Protein AF-X7ZVN3-F1 (afdb_monomer)

Foldseek 3Di:
DDPDLVVLLVQLLCCAVVQWGQDPVRDIDGHDDPDDDFDDPDVCRVVSVVSNVVSCVVVVHDDDDDD

Mean predicted aligned error: 3.13 Å

Radius of gyration: 12.23 Å; Cα contacts (8 Å, |Δi|>4): 57; chains: 1; bounding box: 33×20×31 Å

Solvent-accessible surface area (backbone atoms only — not comparable to full-atom values): 4327 Å² total; per-residue (Å²): 134,87,83,54,53,65,68,50,33,54,49,52,48,40,29,66,77,68,30,32,46,76,45,97,88,68,50,78,44,80,50,89,67,92,75,82,93,75,62,75,88,52,94,61,24,62,60,39,48,48,50,39,53,52,53,37,46,76,71,73,46,85,87,77,81,91,132

Nearest PDB structures (foldseek):
  1v6t-assembly1_A  T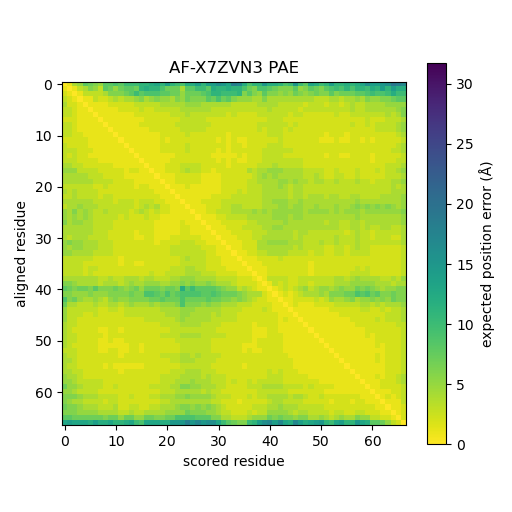M=9.724E-01  e=3.678E-04  Pyrococcus horikoshii OT3
  7vbt-assembly1_B  TM=2.729E-01  e=2.447E-01  Homo sapiens
  7xqp-assembly1_K  TM=2.807E-01  e=9.901E-01  Physcomitrium patens
  6yez-assembly1_K  TM=2.882E-01  e=1.404E+00  Pisum sativum
  8j7b-assembly1_K  TM=2.835E-01  e=3.484E+00  Arabidopsis thaliana

Structure (mmCIF, N/CA/C/O backbone):
data_AF-X7ZVN3-F1
#
_entry.id   AF-X7ZVN3-F1
#
loop_
_atom_site.group_PDB
_atom_site.id
_atom_site.type_symbol
_atom_site.label_atom_id
_atom_site.label_alt_id
_atom_site.label_comp_id
_atom_site.label_asym_id
_atom_site.label_entity_id
_atom_site.label_seq_id
_atom_site.pdbx_PDB_ins_code
_atom_site.Cartn_x
_atom_site.Cartn_y
_atom_site.Cartn_z
_atom_site.occupancy
_atom_site.B_iso_or_equiv
_atom_site.auth_seq_id
_atom_site.auth_comp_id
_atom_site.auth_asym_id
_atom_site.auth_atom_id
_atom_site.pdbx_PDB_model_num
ATOM 1 N N . MET A 1 1 ? 14.506 5.087 -1.448 1.00 68.94 1 MET A N 1
ATOM 2 C CA . MET A 1 1 ? 13.448 4.555 -2.330 1.00 68.94 1 MET A CA 1
ATOM 3 C C . MET A 1 1 ? 13.506 3.042 -2.252 1.00 68.94 1 MET A C 1
ATOM 5 O O . MET A 1 1 ? 14.604 2.507 -2.334 1.00 68.94 1 MET A O 1
ATOM 9 N N . LEU A 1 2 ? 12.379 2.373 -1.999 1.00 75.50 2 LEU A N 1
ATOM 10 C CA . LEU A 1 2 ? 12.310 0.915 -2.120 1.00 75.50 2 LEU A CA 1
ATOM 11 C C . LEU A 1 2 ? 12.036 0.579 -3.587 1.00 75.50 2 LEU A C 1
ATOM 13 O O . LEU A 1 2 ? 11.186 1.215 -4.205 1.00 75.50 2 LEU A O 1
ATOM 17 N N . HIS A 1 3 ? 12.749 -0.410 -4.116 1.00 80.94 3 HIS A N 1
ATOM 18 C CA . HIS A 1 3 ? 12.562 -0.903 -5.485 1.00 80.94 3 HIS A CA 1
ATOM 19 C C . HIS A 1 3 ? 12.104 -2.361 -5.529 1.00 80.94 3 HIS A C 1
ATOM 21 O O . HIS A 1 3 ? 11.645 -2.817 -6.570 1.00 80.94 3 HIS A O 1
ATOM 27 N N . ASP A 1 4 ? 12.212 -3.080 -4.409 1.00 86.69 4 ASP A N 1
ATOM 28 C CA . ASP A 1 4 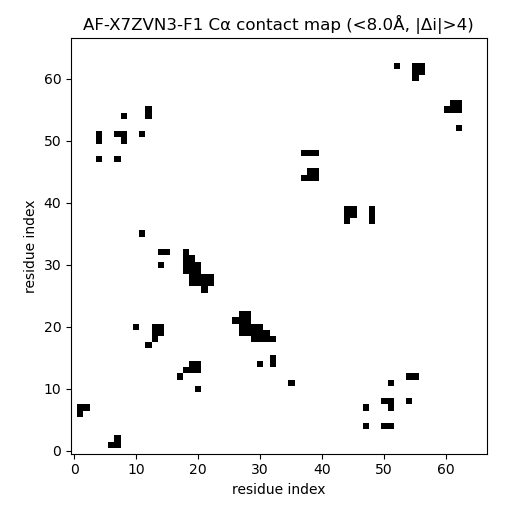? 11.731 -4.451 -4.288 1.00 86.69 4 ASP A CA 1
ATOM 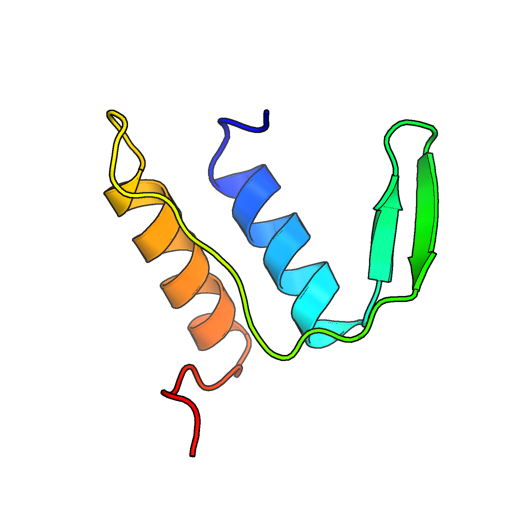29 C C . ASP A 1 4 ? 10.203 -4.465 -4.098 1.00 86.69 4 ASP A C 1
ATOM 31 O O . ASP A 1 4 ? 9.717 -3.953 -3.082 1.00 86.69 4 ASP A O 1
ATOM 35 N N . PRO A 1 5 ? 9.433 -5.054 -5.034 1.00 85.88 5 PRO A N 1
ATOM 36 C CA . PRO A 1 5 ? 7.987 -5.159 -4.910 1.00 85.88 5 PRO A CA 1
ATOM 37 C C . PRO A 1 5 ? 7.545 -5.851 -3.619 1.00 85.88 5 PRO A C 1
ATOM 39 O O . PRO A 1 5 ? 6.566 -5.409 -3.023 1.00 85.88 5 PRO A O 1
ATOM 42 N N . ALA A 1 6 ? 8.259 -6.880 -3.146 1.00 89.06 6 ALA A N 1
ATOM 43 C CA . ALA A 1 6 ? 7.859 -7.616 -1.948 1.00 89.06 6 ALA A CA 1
ATOM 44 C C . ALA A 1 6 ? 7.887 -6.704 -0.713 1.00 89.06 6 ALA A C 1
ATOM 46 O O . ALA A 1 6 ? 6.856 -6.512 -0.063 1.00 89.06 6 ALA A O 1
ATOM 47 N N . ALA A 1 7 ? 9.019 -6.038 -0.478 1.00 90.88 7 ALA A N 1
ATOM 48 C CA . ALA A 1 7 ? 9.168 -5.076 0.609 1.00 90.88 7 ALA A CA 1
ATOM 49 C C . ALA A 1 7 ? 8.176 -3.895 0.515 1.00 90.88 7 ALA A C 1
ATOM 51 O O . ALA A 1 7 ? 7.699 -3.395 1.537 1.00 90.88 7 ALA A O 1
ATOM 52 N N . ILE A 1 8 ? 7.825 -3.448 -0.699 1.00 92.56 8 ILE A N 1
ATOM 53 C CA . ILE A 1 8 ? 6.800 -2.410 -0.899 1.00 92.56 8 ILE A CA 1
ATOM 54 C C . ILE A 1 8 ? 5.417 -2.930 -0.489 1.00 92.56 8 ILE A C 1
ATOM 56 O O . ILE A 1 8 ? 4.716 -2.253 0.264 1.00 92.56 8 ILE A O 1
ATOM 60 N N . THR A 1 9 ? 5.023 -4.118 -0.958 1.00 92.81 9 THR A N 1
ATOM 61 C CA . THR A 1 9 ? 3.703 -4.694 -0.651 1.00 92.81 9 THR A CA 1
ATOM 62 C C . THR A 1 9 ? 3.519 -4.967 0.837 1.00 92.81 9 THR A C 1
ATOM 64 O O . THR A 1 9 ? 2.495 -4.577 1.390 1.00 92.81 9 THR A O 1
ATOM 67 N N . GLU A 1 10 ? 4.523 -5.534 1.510 1.00 92.62 10 GLU A N 1
ATOM 68 C CA . GLU A 1 10 ? 4.484 -5.790 2.953 1.00 92.62 10 GLU A CA 1
ATOM 69 C C . GLU A 1 10 ? 4.320 -4.491 3.748 1.00 92.62 10 GLU A C 1
ATOM 71 O O . GLU A 1 10 ? 3.482 -4.395 4.649 1.00 92.62 10 GLU A O 1
ATOM 76 N N . ARG A 1 11 ? 5.072 -3.449 3.373 1.00 94.62 11 ARG A N 1
ATOM 77 C CA . ARG A 1 11 ? 4.970 -2.141 4.019 1.00 94.62 11 ARG A CA 1
ATOM 78 C C . ARG A 1 11 ? 3.584 -1.532 3.837 1.00 94.62 11 ARG A C 1
ATOM 80 O O . ARG A 1 11 ? 3.002 -1.081 4.819 1.00 94.62 11 ARG A O 1
ATOM 87 N N . VAL A 1 12 ? 3.048 -1.526 2.615 1.00 96.19 12 VAL A N 1
ATOM 88 C CA . VAL A 1 12 ? 1.703 -0.991 2.349 1.00 96.19 12 VAL A CA 1
ATOM 89 C C . VAL A 1 12 ? 0.640 -1.784 3.109 1.00 96.19 12 VAL A C 1
ATOM 91 O O . VAL A 1 12 ? -0.246 -1.185 3.716 1.00 96.19 12 VAL A O 1
ATOM 94 N N . LEU A 1 13 ? 0.747 -3.113 3.142 1.00 95.12 13 LEU A N 1
ATOM 95 C CA . LEU A 1 13 ? -0.188 -3.953 3.880 1.00 95.12 13 LEU A CA 1
ATOM 96 C C . LEU A 1 13 ? -0.165 -3.635 5.378 1.00 95.12 13 LEU A C 1
ATOM 98 O O . LEU A 1 13 ? -1.225 -3.460 5.978 1.00 95.12 13 LEU A O 1
ATOM 102 N N . SER A 1 14 ? 1.023 -3.503 5.972 1.00 94.62 14 SER A N 1
ATOM 1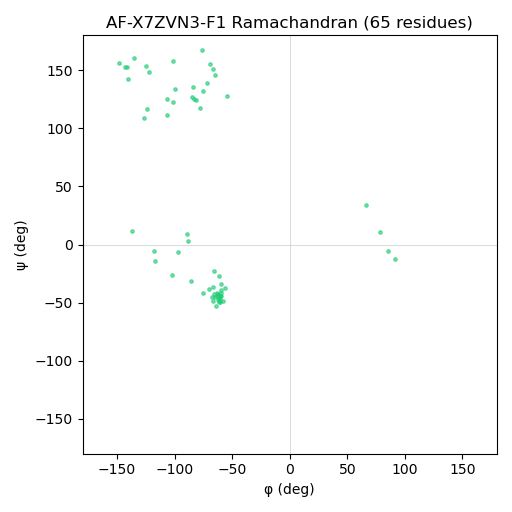03 C CA . SER A 1 14 ? 1.186 -3.127 7.381 1.00 94.62 14 SER A CA 1
ATOM 104 C C . SER A 1 14 ? 0.572 -1.756 7.674 1.00 94.62 14 SER A C 1
ATOM 106 O O . SER A 1 14 ? -0.194 -1.607 8.631 1.00 94.62 14 SER A O 1
ATOM 108 N N . MET A 1 15 ? 0.816 -0.779 6.797 1.00 96.50 15 MET A N 1
ATOM 109 C CA . MET A 1 15 ? 0.242 0.563 6.895 1.00 96.50 15 MET A CA 1
ATOM 110 C C . MET A 1 15 ? -1.293 0.532 6.913 1.00 96.50 15 MET A C 1
ATOM 112 O O . MET A 1 15 ? -1.898 1.141 7.792 1.00 96.50 15 MET A O 1
ATOM 116 N N . VAL A 1 16 ? -1.916 -0.201 5.986 1.00 96.31 16 VAL A N 1
ATOM 117 C CA . VAL A 1 16 ? -3.380 -0.242 5.826 1.00 96.31 16 VAL A CA 1
ATOM 118 C C . VAL A 1 16 ? -4.067 -1.080 6.907 1.00 96.31 16 VAL A C 1
ATOM 120 O O . VAL A 1 16 ? -5.105 -0.684 7.425 1.00 96.31 16 VAL A O 1
ATOM 123 N N . THR A 1 17 ? -3.506 -2.235 7.265 1.00 94.25 17 THR A N 1
ATOM 124 C CA . THR A 1 17 ? -4.160 -3.178 8.193 1.00 94.25 17 THR A CA 1
ATOM 125 C C . THR A 1 17 ? -3.885 -2.875 9.659 1.00 94.25 17 THR A C 1
ATOM 127 O O . THR A 1 17 ? -4.728 -3.149 10.510 1.00 94.25 17 THR A O 1
ATOM 130 N N . SER A 1 18 ? -2.710 -2.323 9.971 1.00 94.94 18 SER A N 1
ATOM 131 C CA . SER A 1 18 ? -2.264 -2.140 11.354 1.00 94.94 18 SER A CA 1
ATOM 132 C C . SER A 1 18 ? -2.049 -0.681 11.759 1.00 94.94 18 SER A C 1
ATOM 134 O O . SER A 1 18 ? -1.807 -0.418 12.939 1.00 94.94 18 SER A O 1
ATOM 136 N N . GLY A 1 19 ? -2.161 0.265 10.817 1.00 96.38 19 GLY A N 1
ATOM 137 C CA . GLY A 1 19 ? -2.085 1.702 11.099 1.00 96.38 19 GLY A CA 1
ATOM 138 C C . GLY A 1 19 ? -0.706 2.145 11.582 1.00 96.38 19 GLY A C 1
ATOM 139 O O . GLY A 1 19 ? -0.590 3.003 12.458 1.00 96.38 19 GLY A O 1
ATOM 140 N N . ARG A 1 20 ? 0.360 1.515 11.081 1.00 96.25 20 ARG A N 1
ATOM 141 C CA . ARG A 1 20 ? 1.737 1.794 11.504 1.00 96.25 20 ARG A CA 1
ATOM 142 C C . ARG A 1 20 ? 2.743 1.590 10.381 1.00 96.25 20 ARG A C 1
ATOM 144 O O . ARG A 1 20 ? 2.509 0.839 9.439 1.00 96.25 20 ARG A O 1
ATOM 151 N N . VAL A 1 21 ? 3.881 2.265 10.496 1.00 95.44 21 VAL A N 1
ATOM 152 C CA . VAL A 1 21 ? 5.000 2.159 9.558 1.00 95.44 21 VAL A CA 1
ATOM 153 C C . VAL A 1 21 ? 6.329 2.173 10.304 1.00 95.44 21 VAL A C 1
ATOM 155 O O . VAL A 1 21 ? 6.491 2.903 11.281 1.00 95.44 21 VAL A O 1
ATOM 158 N N . THR A 1 22 ? 7.293 1.384 9.837 1.00 93.81 22 THR A N 1
ATOM 159 C CA . THR A 1 22 ? 8.663 1.410 10.358 1.00 93.81 22 THR A CA 1
ATOM 160 C C . THR A 1 22 ? 9.443 2.557 9.716 1.00 93.81 22 THR A C 1
ATOM 162 O O . THR A 1 22 ? 9.518 2.674 8.487 1.00 93.81 22 THR A O 1
ATOM 165 N N . ALA A 1 23 ? 10.004 3.423 10.552 1.00 94.25 23 ALA A N 1
ATOM 166 C CA . ALA A 1 23 ? 10.898 4.498 10.159 1.00 94.25 23 ALA A CA 1
ATOM 167 C C . ALA A 1 23 ? 12.303 3.968 9.843 1.00 94.25 23 ALA A C 1
ATOM 169 O O . ALA A 1 23 ? 12.651 2.827 10.140 1.00 94.25 23 ALA A O 1
ATOM 170 N N . VAL A 1 24 ? 13.132 4.812 9.228 1.00 92.69 24 VAL A N 1
ATOM 171 C CA . VAL A 1 24 ? 14.496 4.436 8.811 1.00 92.69 24 VAL A CA 1
ATOM 172 C C . VAL A 1 24 ? 15.431 4.130 9.984 1.00 92.69 24 VAL A C 1
ATOM 174 O O . VAL A 1 24 ? 16.409 3.415 9.804 1.00 92.69 24 VAL A O 1
ATOM 177 N N . ASP A 1 25 ? 15.124 4.646 11.174 1.00 94.88 25 ASP A N 1
ATOM 178 C CA . ASP A 1 25 ?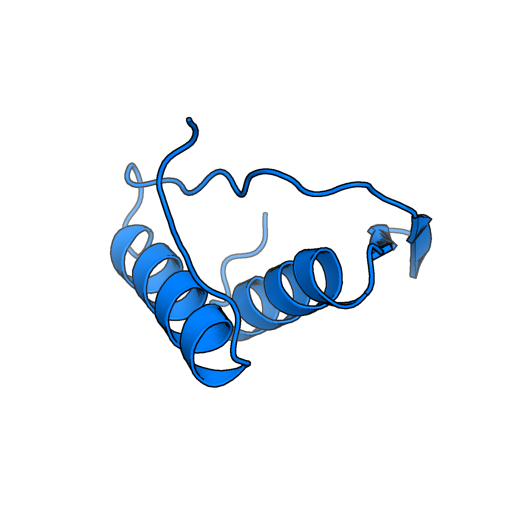 15.841 4.377 12.424 1.00 94.88 25 ASP A CA 1
ATOM 179 C C . ASP A 1 25 ? 15.309 3.137 13.171 1.00 94.88 25 ASP A C 1
ATOM 181 O O . ASP A 1 25 ? 15.776 2.820 14.263 1.00 94.88 25 ASP A O 1
ATOM 185 N N . GLY A 1 26 ? 14.333 2.430 12.589 1.00 94.56 26 GLY A N 1
ATOM 186 C CA . GLY A 1 26 ? 13.692 1.252 13.171 1.00 94.56 26 GLY A CA 1
ATOM 187 C C . GLY A 1 26 ? 12.529 1.560 14.117 1.00 94.56 26 GLY A C 1
ATOM 188 O O . GLY A 1 26 ? 11.838 0.632 14.541 1.00 94.56 26 GLY A O 1
ATOM 189 N N . SER A 1 27 ? 12.258 2.832 14.431 1.00 96.06 27 SER A N 1
ATOM 190 C CA . SER A 1 27 ? 11.097 3.200 15.243 1.00 96.06 27 SER A CA 1
ATOM 191 C C . SER A 1 27 ? 9.781 2.907 14.509 1.00 96.06 27 SER A C 1
ATOM 193 O O . SER A 1 27 ? 9.712 2.901 13.280 1.00 96.06 27 SER A O 1
ATOM 195 N N . THR A 1 28 ? 8.713 2.624 15.259 1.00 96.69 28 THR A N 1
ATOM 196 C CA . THR A 1 28 ? 7.372 2.401 14.694 1.00 96.69 28 THR A CA 1
ATOM 197 C C . THR A 1 28 ? 6.522 3.648 14.878 1.00 96.69 28 THR A C 1
ATOM 199 O O . THR A 1 28 ? 6.307 4.091 16.004 1.00 96.69 28 THR A O 1
ATOM 202 N N . ILE A 1 29 ? 6.007 4.187 13.775 1.00 97.00 29 ILE A N 1
ATOM 203 C CA . ILE A 1 29 ? 5.202 5.408 13.753 1.00 97.00 29 ILE A CA 1
ATOM 204 C C . ILE A 1 29 ? 3.734 5.036 13.496 1.00 97.00 29 ILE A C 1
ATOM 206 O O . ILE A 1 29 ? 3.463 4.372 12.490 1.00 97.00 29 ILE A O 1
ATOM 210 N N . PRO A 1 30 ? 2.782 5.442 14.360 1.00 97.31 30 PRO A N 1
ATOM 211 C CA . PRO A 1 30 ? 1.357 5.279 14.092 1.00 97.31 30 PRO A CA 1
ATOM 212 C C . PRO A 1 30 ? 0.905 6.250 12.997 1.00 97.31 30 PRO A C 1
ATOM 214 O O . PRO A 1 30 ? 1.304 7.414 12.983 1.00 97.31 30 PRO A O 1
ATOM 217 N N . ILE A 1 31 ? 0.057 5.779 12.088 1.00 96.88 31 ILE A N 1
ATOM 218 C CA . ILE A 1 31 ? -0.459 6.563 10.963 1.00 96.88 31 ILE A CA 1
ATOM 219 C C . ILE A 1 31 ? -1.937 6.247 10.712 1.00 96.88 31 ILE A C 1
ATOM 221 O O . ILE A 1 31 ? -2.398 5.140 10.981 1.00 96.88 31 ILE A O 1
ATOM 225 N N . SER A 1 32 ? -2.661 7.215 10.150 1.00 95.62 32 SER A N 1
ATOM 226 C CA . SER A 1 32 ? -3.967 6.983 9.527 1.00 95.62 32 SER A CA 1
ATOM 227 C C . SER A 1 32 ? -3.780 6.904 8.015 1.00 95.62 32 SER A C 1
ATOM 229 O O . SER A 1 32 ? -3.067 7.733 7.445 1.00 95.62 32 SER A O 1
ATOM 231 N N . VAL A 1 33 ? -4.381 5.903 7.371 1.00 94.62 33 VAL A N 1
ATOM 232 C CA . VAL A 1 33 ? -4.217 5.649 5.935 1.00 94.62 33 VAL A CA 1
ATOM 233 C C . VAL A 1 33 ? -5.582 5.578 5.279 1.00 94.62 33 VAL A C 1
ATOM 235 O O . VAL A 1 33 ? -6.309 4.605 5.442 1.00 94.62 33 VAL 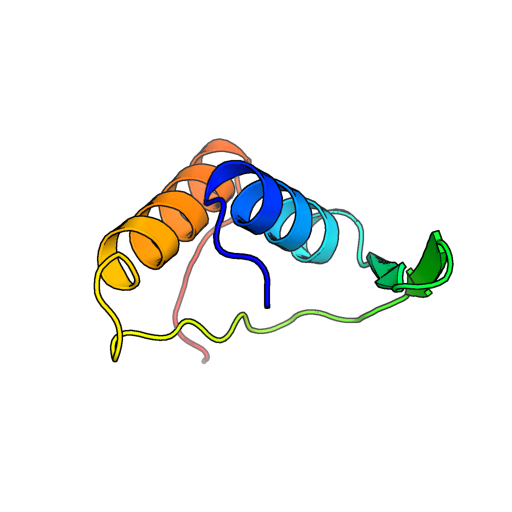A O 1
ATOM 238 N N . GLU A 1 34 ? -5.901 6.604 4.501 1.00 93.56 34 GLU A N 1
ATOM 239 C CA . GLU A 1 34 ? -7.104 6.639 3.662 1.00 93.56 34 GLU A CA 1
ATOM 240 C C . GLU A 1 34 ? -6.763 6.361 2.195 1.00 93.56 34 GLU A C 1
ATOM 242 O O . GLU A 1 34 ? -7.587 5.858 1.440 1.00 93.56 34 GLU A O 1
ATOM 247 N N . SER A 1 35 ? -5.526 6.655 1.785 1.00 95.56 35 SER A N 1
ATOM 248 C CA . SER A 1 35 ? -5.059 6.512 0.410 1.00 95.56 35 SER A CA 1
ATOM 249 C C . SER A 1 35 ? -3.610 6.040 0.345 1.00 95.56 35 SER A C 1
ATOM 251 O O . SER A 1 35 ? -2.811 6.302 1.245 1.00 95.56 35 SER A O 1
ATOM 253 N N . VAL A 1 36 ? -3.261 5.358 -0.748 1.00 94.62 36 VAL A N 1
ATOM 254 C CA . VAL A 1 36 ? -1.884 4.968 -1.068 1.00 94.62 36 VAL A CA 1
ATOM 255 C C . VAL A 1 36 ? -1.540 5.528 -2.441 1.00 94.62 36 VAL A C 1
ATOM 257 O O . VAL A 1 36 ? -2.145 5.151 -3.443 1.00 94.62 36 VAL A O 1
ATOM 260 N N . CYS A 1 37 ? -0.564 6.433 -2.492 1.00 94.81 37 CYS A N 1
ATOM 261 C CA . CYS A 1 37 ? -0.053 6.957 -3.753 1.00 94.81 37 CYS A CA 1
ATOM 262 C C . CYS A 1 37 ? 0.849 5.916 -4.431 1.00 94.81 37 CYS A C 1
ATOM 264 O O . CYS A 1 37 ? 1.752 5.360 -3.803 1.00 94.81 37 CYS A O 1
ATOM 266 N N . VAL A 1 38 ? 0.623 5.679 -5.722 1.00 93.62 38 VAL A N 1
ATOM 267 C CA . VAL A 1 38 ? 1.450 4.813 -6.569 1.00 93.62 38 VAL A CA 1
ATOM 268 C C . VAL A 1 38 ? 1.978 5.613 -7.749 1.00 93.62 38 VAL A C 1
ATOM 270 O O . VAL A 1 38 ? 1.329 6.541 -8.225 1.00 93.62 38 VAL A O 1
ATOM 273 N N . HIS A 1 39 ? 3.167 5.251 -8.214 1.00 92.50 39 HIS A N 1
ATOM 274 C CA . HIS A 1 39 ? 3.816 5.911 -9.340 1.00 92.50 39 HIS A CA 1
ATOM 275 C C . HIS A 1 39 ? 3.651 5.062 -10.606 1.00 92.50 39 HIS A C 1
ATOM 277 O O . HIS A 1 39 ? 3.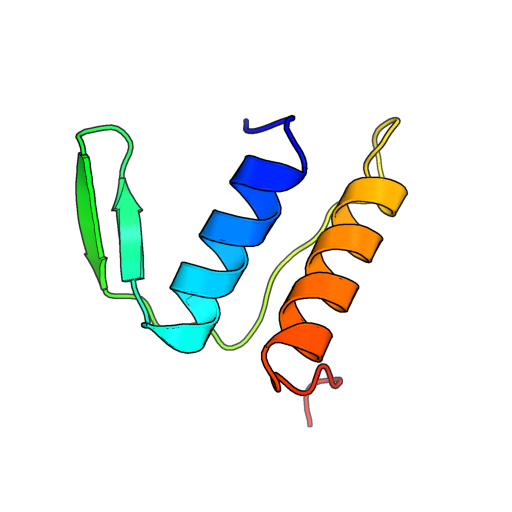416 3.856 -10.527 1.00 92.50 39 HIS A O 1
ATOM 283 N N . GLY A 1 40 ? 3.764 5.694 -11.773 1.00 91.62 40 GLY A N 1
ATOM 284 C CA . GLY A 1 40 ? 3.658 5.048 -13.090 1.00 91.62 40 GLY A CA 1
ATOM 285 C C . GLY A 1 40 ? 4.715 5.532 -14.085 1.00 91.62 40 GLY A C 1
ATOM 286 O O . GLY A 1 40 ? 4.602 5.277 -15.277 1.00 91.62 40 GLY A O 1
ATOM 287 N N . ASP A 1 41 ? 5.713 6.263 -13.600 1.00 92.88 41 ASP A N 1
ATOM 288 C CA . ASP A 1 41 ? 6.690 7.041 -14.366 1.00 92.88 41 ASP A CA 1
ATOM 289 C C . ASP A 1 41 ? 8.027 6.314 -14.593 1.00 92.88 41 ASP A C 1
ATOM 291 O O . ASP A 1 41 ? 8.878 6.804 -15.332 1.00 92.88 41 ASP A O 1
ATOM 295 N N . SER A 1 42 ? 8.221 5.141 -13.985 1.00 87.56 42 SER A N 1
ATOM 296 C CA . SER A 1 42 ? 9.468 4.374 -14.059 1.00 87.56 42 SER A CA 1
ATOM 297 C C . SER A 1 42 ? 9.259 2.939 -14.559 1.00 87.56 42 SER A C 1
ATOM 299 O O . SER A 1 42 ? 8.183 2.355 -14.379 1.00 87.56 42 SER A O 1
ATOM 301 N N . PRO A 1 43 ? 10.284 2.322 -15.183 1.00 89.31 43 PRO A N 1
ATOM 302 C CA . PRO A 1 43 ? 10.255 0.895 -15.487 1.00 89.31 43 PRO A CA 1
ATOM 303 C C . PRO A 1 43 ? 9.971 0.083 -14.217 1.00 89.31 43 PRO A C 1
ATOM 305 O O . PRO A 1 43 ? 10.634 0.267 -13.201 1.00 89.31 43 PRO A O 1
ATOM 308 N N . GLY A 1 44 ? 8.978 -0.807 -14.261 1.00 88.50 44 GLY A N 1
ATOM 309 C CA . GLY A 1 44 ? 8.566 -1.596 -13.094 1.00 88.50 44 GLY A CA 1
ATOM 310 C C . GLY A 1 44 ? 7.450 -0.966 -12.249 1.00 88.50 44 GLY A C 1
ATOM 311 O O . GLY A 1 44 ? 6.854 -1.662 -11.428 1.00 88.50 44 GLY A O 1
ATOM 312 N N . ALA A 1 45 ? 7.112 0.312 -12.451 1.00 92.06 45 ALA A N 1
ATOM 313 C CA . ALA A 1 45 ? 6.140 1.016 -11.612 1.00 92.06 45 ALA A CA 1
ATOM 314 C C . ALA A 1 45 ? 4.729 0.405 -11.688 1.00 92.06 45 ALA A C 1
ATOM 316 O O . ALA A 1 45 ? 4.079 0.189 -10.666 1.00 92.06 45 ALA A O 1
ATOM 317 N N . VAL A 1 46 ? 4.280 0.029 -12.890 1.00 93.06 46 VAL A N 1
ATOM 318 C CA . VAL A 1 46 ? 2.971 -0.618 -13.098 1.00 93.06 46 VAL A CA 1
ATOM 319 C C . VAL A 1 46 ? 2.921 -2.011 -12.462 1.00 93.06 46 VAL A C 1
ATOM 321 O O . VAL A 1 46 ? 1.891 -2.411 -11.913 1.00 93.06 46 VAL A O 1
ATOM 324 N N . GLN A 1 47 ? 4.032 -2.748 -12.512 1.00 92.81 47 GLN A N 1
ATOM 325 C CA . GLN A 1 47 ? 4.167 -4.059 -11.882 1.00 92.81 47 GLN A CA 1
ATOM 326 C C . GLN A 1 47 ? 4.072 -3.931 -10.359 1.00 92.81 47 GLN A C 1
ATOM 328 O O . GLN A 1 47 ? 3.316 -4.673 -9.737 1.00 92.81 47 GLN A O 1
ATOM 333 N N . ILE A 1 48 ? 4.757 -2.945 -9.771 1.00 93.31 48 ILE A N 1
ATOM 334 C CA . ILE A 1 48 ? 4.670 -2.634 -8.338 1.00 93.31 48 ILE A CA 1
ATOM 335 C C . ILE A 1 48 ? 3.237 -2.240 -7.958 1.00 93.31 48 ILE A C 1
ATOM 337 O O . ILE A 1 48 ? 2.678 -2.803 -7.020 1.00 93.31 48 ILE A O 1
ATOM 341 N N . ALA A 1 49 ? 2.611 -1.324 -8.701 1.00 94.62 49 ALA A N 1
ATOM 342 C CA . ALA A 1 49 ? 1.240 -0.891 -8.433 1.00 94.62 49 ALA A CA 1
ATOM 343 C C . ALA A 1 49 ? 0.239 -2.059 -8.498 1.00 94.62 49 ALA A C 1
ATOM 345 O O . ALA A 1 49 ? -0.674 -2.151 -7.675 1.00 94.62 49 ALA A O 1
ATOM 346 N N . SER A 1 50 ? 0.427 -2.981 -9.447 1.00 94.81 50 SER A N 1
ATOM 347 C CA . SER A 1 50 ? -0.396 -4.189 -9.556 1.00 94.81 50 SER A CA 1
ATOM 348 C C . SER A 1 50 ? -0.168 -5.139 -8.381 1.00 94.81 50 SER A C 1
ATOM 350 O O . SER A 1 50 ? -1.143 -5.565 -7.769 1.00 94.81 50 SER A O 1
ATOM 352 N N . ALA A 1 51 ? 1.087 -5.388 -7.995 1.00 94.69 51 ALA A N 1
ATOM 353 C CA . ALA A 1 51 ? 1.418 -6.232 -6.848 1.00 94.69 51 ALA A CA 1
ATOM 354 C C . ALA A 1 51 ? 0.825 -5.691 -5.535 1.00 94.69 51 ALA A C 1
ATOM 356 O O . ALA A 1 51 ? 0.270 -6.455 -4.749 1.00 94.69 51 ALA A O 1
ATOM 357 N N . VAL A 1 52 ? 0.876 -4.371 -5.321 1.00 95.75 52 VAL A N 1
ATOM 358 C CA . VAL A 1 52 ? 0.250 -3.714 -4.161 1.00 95.75 52 VAL A CA 1
ATOM 359 C C . VAL A 1 52 ? -1.256 -3.950 -4.142 1.00 95.75 52 VAL A C 1
ATOM 361 O O . VAL A 1 52 ? -1.797 -4.386 -3.127 1.00 95.75 52 VAL A O 1
ATOM 364 N N . ARG A 1 53 ? -1.942 -3.709 -5.264 1.00 96.12 53 ARG A N 1
ATOM 365 C CA . ARG A 1 53 ? -3.392 -3.921 -5.362 1.00 96.12 53 ARG A CA 1
ATOM 366 C C . ARG A 1 53 ? -3.773 -5.378 -5.100 1.00 96.12 53 ARG A C 1
ATOM 368 O O . ARG A 1 53 ? -4.742 -5.632 -4.387 1.00 96.12 53 ARG A O 1
ATOM 375 N N . ASP A 1 54 ? -3.038 -6.320 -5.679 1.00 95.62 54 ASP A N 1
ATOM 376 C CA . ASP A 1 54 ? -3.358 -7.743 -5.580 1.00 95.62 54 ASP A CA 1
ATOM 377 C C . ASP A 1 54 ? -3.111 -8.266 -4.154 1.00 95.62 54 ASP A C 1
ATOM 379 O O . ASP A 1 54 ? -3.931 -9.015 -3.626 1.00 95.62 54 ASP A O 1
ATOM 383 N N . ASN A 1 55 ? -2.051 -7.799 -3.486 1.00 95.44 55 ASN 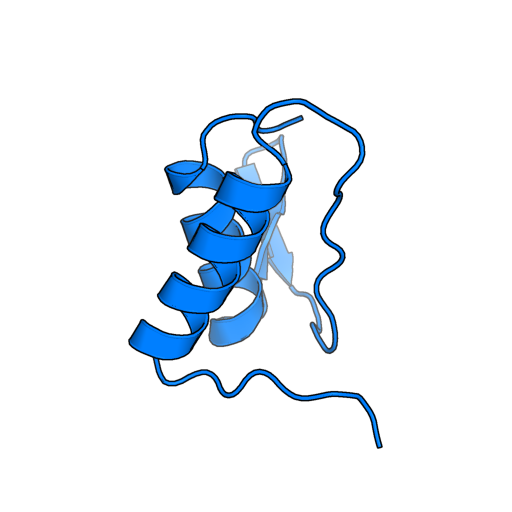A N 1
ATOM 384 C CA . ASN A 1 55 ? -1.761 -8.139 -2.092 1.00 95.44 55 ASN A CA 1
ATOM 385 C C . ASN A 1 55 ? -2.813 -7.585 -1.111 1.00 95.44 55 ASN A C 1
ATOM 387 O O . ASN A 1 55 ? -3.272 -8.309 -0.223 1.00 95.44 55 ASN A O 1
ATOM 391 N N . LEU A 1 56 ? -3.255 -6.337 -1.307 1.00 95.62 56 LEU A N 1
ATOM 392 C CA . LEU A 1 56 ? -4.340 -5.743 -0.519 1.00 95.62 56 LEU A CA 1
ATOM 393 C C . LEU A 1 56 ? -5.638 -6.547 -0.676 1.00 95.62 56 LEU A C 1
ATOM 395 O O . LEU A 1 56 ? -6.247 -6.935 0.321 1.00 95.62 56 LEU A O 1
ATOM 399 N N . LYS A 1 57 ? -6.009 -6.886 -1.916 1.00 96.50 57 LYS A N 1
ATOM 400 C CA . LYS A 1 57 ? -7.189 -7.715 -2.198 1.00 96.50 57 LYS A CA 1
ATOM 401 C C . LYS A 1 57 ? -7.099 -9.108 -1.581 1.00 96.50 57 LYS A C 1
ATOM 403 O O . LYS A 1 57 ? -8.072 -9.569 -0.990 1.00 96.50 57 LYS A O 1
ATOM 408 N N . ALA A 1 58 ? -5.947 -9.769 -1.694 1.00 95.88 58 ALA A N 1
ATOM 409 C CA . ALA A 1 58 ? -5.718 -11.082 -1.090 1.00 95.88 58 ALA A CA 1
ATOM 410 C C . ALA A 1 58 ? -5.842 -11.051 0.444 1.00 95.88 58 ALA A C 1
ATOM 412 O O . ALA A 1 58 ? -6.232 -12.045 1.050 1.00 95.88 58 ALA A O 1
ATOM 413 N N . SER A 1 59 ? -5.574 -9.896 1.055 1.00 94.81 59 SER A N 1
ATOM 414 C CA . SER A 1 59 ? -5.709 -9.662 2.497 1.00 94.81 59 SER A CA 1
ATOM 415 C C . SER A 1 59 ? -7.106 -9.178 2.914 1.00 94.81 59 SER A C 1
ATOM 417 O O . SER A 1 59 ? -7.300 -8.772 4.057 1.00 94.81 59 SER A O 1
ATOM 419 N N . GLY A 1 60 ? -8.085 -9.199 2.002 1.00 95.81 60 GLY A N 1
ATOM 420 C CA . GLY A 1 60 ? -9.466 -8.792 2.275 1.00 95.81 60 GLY A CA 1
ATOM 421 C C . GLY A 1 60 ? -9.698 -7.279 2.298 1.00 95.81 60 GLY A C 1
ATOM 422 O O . GLY A 1 60 ? -10.776 -6.841 2.697 1.00 95.81 60 GLY A O 1
ATOM 423 N N . VAL A 1 61 ? -8.720 -6.475 1.869 1.00 95.38 61 VAL A N 1
ATOM 424 C CA . VAL A 1 61 ? -8.876 -5.022 1.743 1.00 95.38 61 VAL A CA 1
ATOM 425 C C . VAL A 1 61 ? -9.550 -4.698 0.415 1.00 95.38 61 VAL A C 1
ATOM 427 O O . VAL A 1 61 ? -9.076 -5.070 -0.662 1.00 95.38 61 VAL A O 1
ATOM 430 N N . ASP A 1 62 ? -10.653 -3.964 0.495 1.00 94.19 62 ASP A N 1
ATOM 431 C CA . ASP A 1 62 ? -11.379 -3.481 -0.669 1.00 94.19 62 ASP A CA 1
ATOM 432 C C . ASP A 1 62 ? -10.766 -2.172 -1.186 1.00 94.19 62 ASP A C 1
ATOM 434 O O . ASP A 1 62 ? -10.576 -1.218 -0.434 1.00 94.19 62 ASP A O 1
ATOM 438 N N . VAL A 1 63 ? -10.439 -2.128 -2.478 1.00 95.00 63 VAL A N 1
ATOM 439 C CA . VAL A 1 63 ? -9.787 -0.975 -3.116 1.00 95.00 63 VAL A CA 1
ATOM 440 C C . VAL A 1 63 ? -10.810 -0.255 -3.983 1.00 95.00 63 VAL A C 1
ATOM 442 O O . VAL A 1 63 ? -11.233 -0.778 -5.017 1.00 95.00 63 VAL A O 1
ATOM 445 N N . LYS A 1 64 ? -11.192 0.954 -3.565 1.00 95.56 64 LYS A N 1
ATOM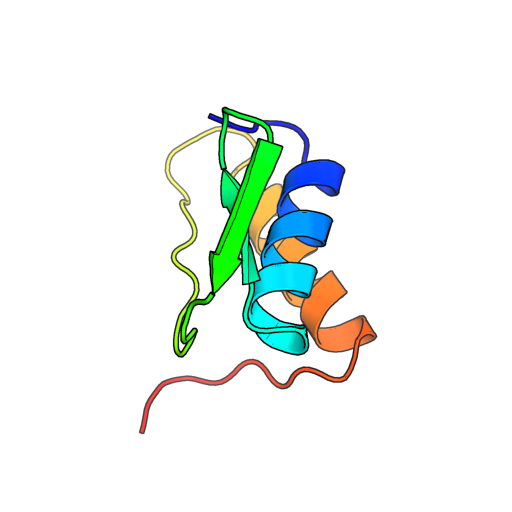 446 C CA . LYS A 1 64 ? -12.245 1.770 -4.180 1.00 95.56 64 LYS A CA 1
ATOM 447 C C . LYS A 1 64 ? -11.811 3.229 -4.319 1.00 95.56 64 LYS A C 1
ATOM 449 O O . LYS A 1 64 ? -10.875 3.672 -3.660 1.00 95.56 64 LYS A O 1
ATOM 454 N N . ALA A 1 65 ? -12.493 3.959 -5.198 1.00 94.88 65 ALA A N 1
ATOM 455 C CA . ALA A 1 65 ? -12.350 5.408 -5.292 1.00 94.88 65 ALA A CA 1
ATOM 456 C C . ALA A 1 65 ? -12.952 6.098 -4.057 1.00 94.88 65 ALA A C 1
ATOM 458 O O . ALA A 1 65 ? -13.851 5.546 -3.420 1.00 94.88 65 ALA A O 1
ATOM 459 N N . PHE A 1 66 ? -12.474 7.308 -3.755 1.00 90.94 66 PHE A N 1
ATOM 460 C CA . PHE A 1 66 ? -13.070 8.158 -2.725 1.00 90.94 66 PHE A CA 1
ATOM 461 C C . PHE A 1 66 ? -14.485 8.584 -3.130 1.00 90.94 66 PHE A C 1
ATOM 463 O O . PHE A 1 66 ? -14.758 8.793 -4.315 1.00 90.94 66 PHE A O 1
ATOM 470 N N . CYS A 1 67 ? -15.355 8.717 -2.136 1.00 72.75 67 CYS A N 1
ATOM 471 C CA . CYS A 1 67 ? -16.720 9.221 -2.251 1.00 72.75 67 CYS A CA 1
ATOM 472 C C . CYS A 1 67 ? -16.897 10.482 -1.410 1.00 72.75 67 CYS A C 1
ATOM 474 O O . CYS A 1 67 ? -16.270 10.547 -0.329 1.00 72.75 67 CYS A O 1
#

pLDDT: mean 92.85, std 5.32, range [68.94, 97.31]

Organism: NCBI:txid1299334

InterPro domains:
  IPR005501 LamB/YcsF/PxpA-like [PF03746] (1-57)
  IPR005501 LamB/YcsF/PxpA-like [PTHR30292] (2-64)
  IPR011330 Glycoside hydrolase/deacetylase, beta/alpha-barrel [SSF88713] (1-66)

Sequence (67 aa):
MLHDPAAITERVLSMVTSGRVTAVDGSTIPISVESVCVHGDSPGAVQIASAVRDNLKASGVDVKAFC

Secondary structure (DSSP, 8-state):
----HHHHHHHHHHHHHHSEEE-TTS-EEE---S------SSTTHHHHHHHHHHHHHHTT-------